Protein AF-A0A0C3DA18-F1 (afdb_monomer)

Sequence (99 aa):
EYWDYLDVFSKSKSEHMPLRKPWDHGIDLKEDFPPKKGRLIPLSQTSPVFFVPKKDGKKRMVQDYRYLNEWTVKNNYPLPLISQLVDKLKGCKLFTKMD

Nearest PDB structures (foldseek):
  5qu6-assembly13_Y  TM=4.507E-01  e=2.065E+00  Homo sapiens
  1tn9-assembly1_A  TM=3.904E-01  e=7.916E+00  Enterococcus faecalis
  8e8l-assembly1_4  TM=3.307E-01  e=9.591E+00  Human poliovirus 1 Mahoney
  8yt8-assembly1_B  TM=2.519E-01  e=7.426E+00  Mus musculus

Solvent-accessible surface area (backbone atoms only — not comparable to full-atom values): 6976 Å² total; per-residue (Å²): 113,77,78,80,49,52,68,81,73,30,66,78,62,68,76,49,84,76,81,90,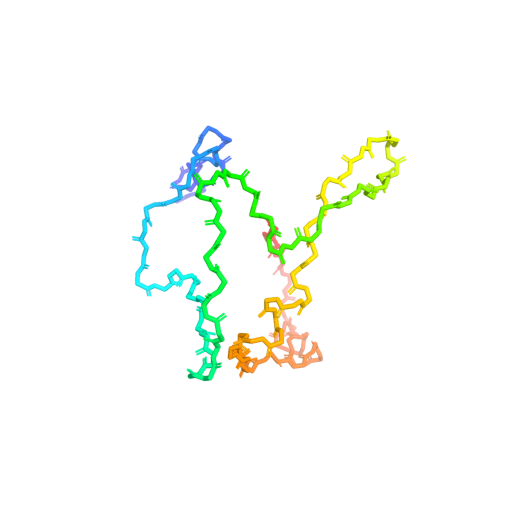55,99,82,53,89,77,85,52,62,44,91,85,58,77,85,77,87,58,73,96,54,94,79,49,86,87,42,60,73,50,74,46,78,43,96,87,73,48,74,41,84,44,71,47,53,65,70,58,58,73,38,37,59,82,82,82,71,88,75,78,56,69,64,63,57,52,59,73,50,64,90,63,90,79,86,86,86,87,133

Foldseek 3Di:
DVVVCVVVVDPVNVVDDDDDDPPPDDQAFDPPDDDDDFPPDPPTPPWDWDWDADPVRDTDIDTHCVVVVVGTDDPPDDDDDPVVVVVVCPPPDDDDDDD

Structure (mmCIF, N/CA/C/O backbone):
data_AF-A0A0C3DA18-F1
#
_entry.id   AF-A0A0C3DA18-F1
#
loop_
_atom_site.group_PDB
_atom_site.id
_atom_site.type_symbol
_atom_site.label_atom_id
_atom_site.label_alt_id
_atom_site.label_comp_id
_atom_site.label_asym_id
_atom_site.label_entity_id
_atom_site.label_seq_id
_atom_site.pdbx_PDB_ins_code
_atom_site.Cartn_x
_atom_site.Cartn_y
_atom_site.Cartn_z
_atom_site.occupancy
_atom_site.B_iso_or_equiv
_atom_site.auth_seq_id
_atom_site.auth_comp_id
_atom_site.auth_asym_id
_atom_site.auth_atom_id
_atom_site.pdbx_PDB_model_num
ATOM 1 N N . GLU A 1 1 ? 1.759 -8.427 28.829 1.00 67.81 1 GLU A N 1
ATOM 2 C CA . GLU A 1 1 ? 1.580 -6.995 29.172 1.00 67.81 1 GLU A CA 1
ATOM 3 C C . GLU A 1 1 ? 2.227 -6.118 28.096 1.00 67.81 1 GLU A C 1
ATOM 5 O O . GLU A 1 1 ? 2.967 -6.643 27.280 1.00 67.81 1 GLU A O 1
ATOM 10 N N . TYR A 1 2 ? 1.955 -4.806 28.037 1.00 74.56 2 TYR A N 1
ATOM 11 C CA . TYR A 1 2 ? 2.540 -3.895 27.022 1.00 74.56 2 TYR A CA 1
ATOM 12 C C . TYR A 1 2 ? 4.073 -4.015 26.905 1.00 74.56 2 TYR A C 1
ATOM 14 O O . TYR A 1 2 ? 4.628 -3.926 25.811 1.00 74.56 2 TYR A O 1
ATOM 22 N N . TRP A 1 3 ? 4.733 -4.280 28.033 1.00 84.75 3 TRP A N 1
ATOM 23 C CA . TRP A 1 3 ? 6.177 -4.463 28.151 1.00 84.75 3 TRP A CA 1
ATOM 24 C C . TRP A 1 3 ? 6.745 -5.563 27.241 1.00 84.75 3 TRP A C 1
ATOM 26 O O . TRP A 1 3 ? 7.882 -5.435 26.792 1.00 84.75 3 TRP A O 1
ATOM 36 N N . ASP A 1 4 ? 5.939 -6.569 26.884 1.00 90.38 4 ASP A N 1
ATOM 37 C CA . ASP A 1 4 ? 6.344 -7.681 26.012 1.00 90.38 4 ASP A CA 1
ATOM 38 C C . ASP A 1 4 ? 6.549 -7.255 24.547 1.00 90.38 4 ASP A C 1
ATOM 40 O O . ASP A 1 4 ? 7.177 -7.980 23.782 1.00 90.38 4 ASP A O 1
ATOM 44 N N . TYR A 1 5 ? 6.030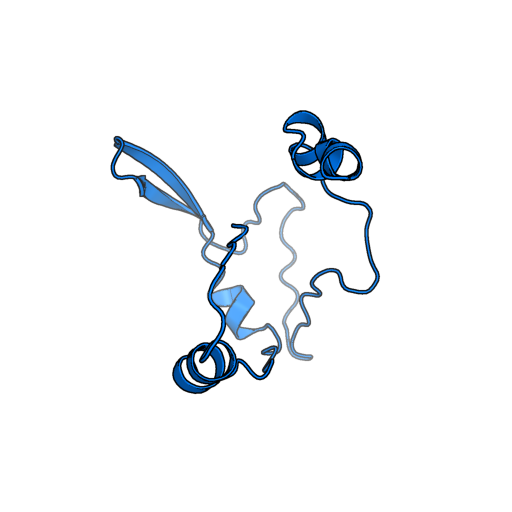 -6.085 24.150 1.00 87.62 5 TYR A N 1
ATOM 45 C CA . TYR A 1 5 ? 6.066 -5.585 22.770 1.00 87.62 5 TYR A CA 1
ATOM 46 C C . TYR A 1 5 ? 6.954 -4.351 22.591 1.00 87.62 5 TYR A C 1
ATOM 48 O O . TYR A 1 5 ? 6.989 -3.774 21.504 1.00 87.62 5 TYR A O 1
ATOM 56 N N . LEU A 1 6 ? 7.669 -3.913 23.635 1.00 87.69 6 LEU A N 1
ATOM 57 C CA . LEU A 1 6 ? 8.526 -2.722 23.564 1.00 87.69 6 LEU A CA 1
ATOM 58 C C . LEU A 1 6 ? 9.543 -2.791 22.425 1.00 87.69 6 LEU A C 1
ATOM 60 O O . LEU A 1 6 ? 9.932 -1.770 21.858 1.00 87.69 6 LEU A O 1
ATOM 64 N N . ASP A 1 7 ? 9.990 -3.995 22.101 1.00 87.31 7 ASP A N 1
ATOM 65 C CA . ASP A 1 7 ? 11.011 -4.206 21.101 1.00 87.31 7 ASP A CA 1
ATOM 66 C C . ASP A 1 7 ? 10.501 -4.007 19.665 1.00 87.31 7 ASP A C 1
ATOM 68 O O . ASP A 1 7 ? 11.275 -3.555 18.820 1.00 87.31 7 ASP A O 1
ATOM 72 N N . VAL A 1 8 ? 9.207 -4.237 19.413 1.00 86.00 8 VAL A N 1
ATOM 73 C CA . VAL A 1 8 ? 8.520 -3.911 18.151 1.00 86.00 8 VAL A CA 1
ATOM 74 C C . VAL A 1 8 ? 8.602 -2.410 17.859 1.00 86.00 8 VAL A C 1
ATOM 76 O O . VAL A 1 8 ? 8.742 -2.007 16.708 1.00 86.00 8 VAL A O 1
ATOM 79 N N . PHE A 1 9 ? 8.589 -1.578 18.903 1.00 87.75 9 PHE A N 1
ATOM 80 C CA . PHE A 1 9 ? 8.653 -0.117 18.800 1.00 87.75 9 PHE A CA 1
ATOM 81 C C . PHE A 1 9 ? 10.080 0.445 18.947 1.00 87.75 9 PHE A C 1
ATOM 83 O O . PHE A 1 9 ? 10.271 1.660 19.040 1.00 87.75 9 PHE A O 1
ATOM 90 N N . SER A 1 10 ? 11.107 -0.412 18.964 1.00 88.75 10 SER A N 1
ATOM 91 C CA . SER A 1 10 ? 12.498 0.026 19.092 1.00 88.75 10 SER A CA 1
ATOM 92 C C . SER A 1 10 ? 13.022 0.648 17.796 1.00 88.75 10 SER A C 1
ATOM 94 O O . SER A 1 10 ? 13.125 -0.010 16.759 1.00 88.75 10 SER A O 1
ATOM 96 N N . LYS A 1 11 ? 13.472 1.907 17.882 1.00 87.94 11 LYS A N 1
ATOM 97 C CA . LYS A 1 11 ? 14.091 2.621 16.754 1.00 87.94 11 LYS A CA 1
ATOM 98 C C . LYS A 1 11 ? 15.303 1.875 16.189 1.00 87.94 11 LYS A C 1
ATOM 100 O O . LYS A 1 11 ? 15.400 1.712 14.979 1.00 87.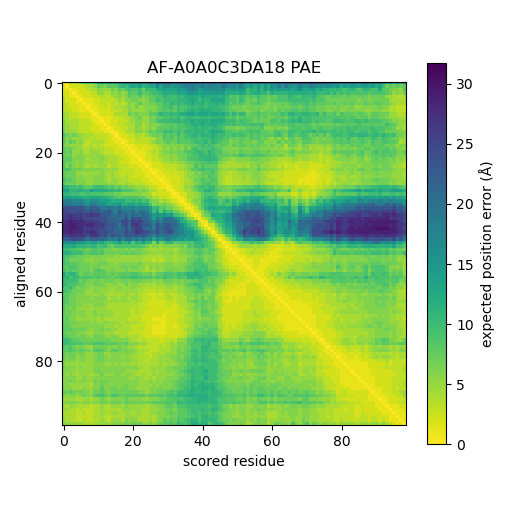94 11 LYS A O 1
ATOM 105 N N . SER A 1 12 ? 16.187 1.370 17.048 1.00 88.88 12 SER A N 1
ATOM 106 C CA . SER A 1 12 ? 17.388 0.647 16.603 1.00 88.88 12 SER A CA 1
ATOM 107 C C . SER A 1 12 ? 17.042 -0.640 15.841 1.00 88.88 12 SER A C 1
ATOM 109 O O . SER A 1 12 ? 17.673 -0.951 14.830 1.00 88.88 12 SER A O 1
ATOM 111 N N . LYS A 1 13 ? 15.990 -1.358 16.267 1.00 84.50 13 LYS A N 1
ATOM 112 C CA . LYS A 1 13 ?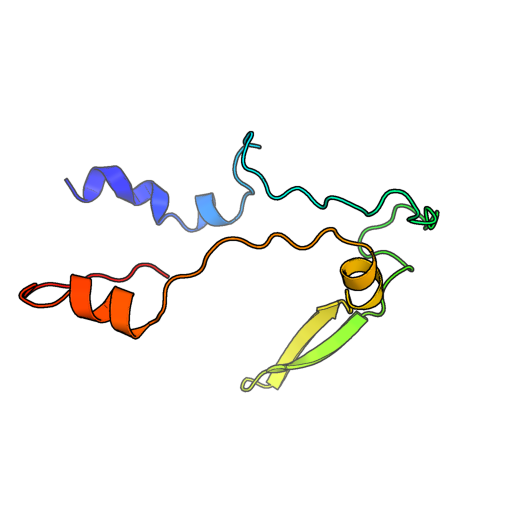 15.502 -2.541 15.544 1.00 84.50 13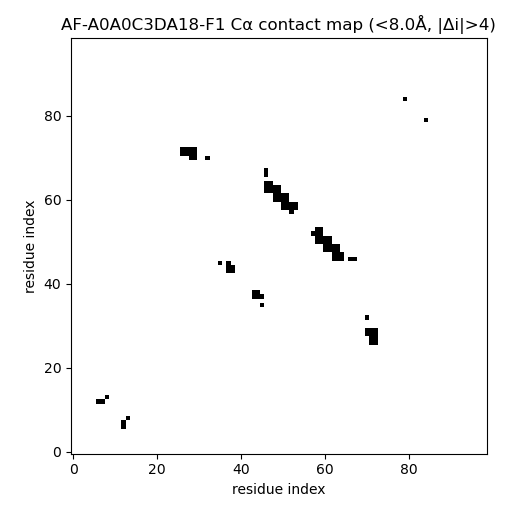 LYS A CA 1
ATOM 113 C C . LYS A 1 13 ? 14.874 -2.175 14.194 1.00 84.50 13 LYS A C 1
ATOM 115 O O . LYS A 1 13 ? 15.020 -2.945 13.254 1.00 84.50 13 LYS A O 1
ATOM 120 N N . SER A 1 14 ? 14.253 -0.998 14.071 1.00 86.06 14 SER A N 1
ATOM 121 C CA . SER A 1 14 ? 13.646 -0.523 12.814 1.00 86.06 14 SER A CA 1
ATOM 122 C C . SER A 1 14 ? 14.649 -0.116 11.723 1.00 86.06 14 SER A C 1
ATOM 124 O O . SER A 1 14 ? 14.278 -0.013 10.557 1.00 86.06 14 SER A O 1
ATOM 126 N N . GLU A 1 15 ? 15.916 0.114 12.079 1.00 90.75 15 GLU A N 1
ATOM 127 C CA . GLU A 1 15 ? 16.960 0.537 11.131 1.00 90.75 15 GLU A CA 1
ATOM 128 C C . GLU A 1 15 ? 17.484 -0.611 10.255 1.00 90.75 15 GLU A C 1
ATOM 130 O O . GLU A 1 15 ? 18.136 -0.369 9.239 1.00 90.75 15 GLU A O 1
ATOM 135 N N . HIS A 1 16 ? 17.181 -1.858 10.619 1.00 87.44 16 HIS A N 1
ATOM 136 C CA . HIS A 1 16 ? 17.639 -3.046 9.910 1.00 87.44 16 HIS A CA 1
ATOM 137 C C . HIS A 1 16 ? 16.468 -3.749 9.229 1.00 87.44 16 HIS A C 1
ATOM 139 O O . HIS A 1 16 ? 15.358 -3.805 9.758 1.00 87.44 16 HIS A O 1
ATOM 145 N N . MET A 1 17 ? 16.723 -4.318 8.050 1.00 87.38 17 MET A N 1
ATOM 146 C CA . MET A 1 17 ? 15.710 -5.110 7.360 1.00 87.38 17 MET A CA 1
ATOM 147 C C . MET A 1 17 ? 15.388 -6.373 8.166 1.00 87.38 17 MET A C 1
ATOM 149 O O . MET A 1 17 ? 16.301 -7.002 8.713 1.00 87.38 17 MET A O 1
ATOM 153 N N . PRO A 1 18 ? 14.107 -6.771 8.232 1.00 87.31 18 PRO A N 1
ATOM 154 C CA . PRO A 1 18 ? 13.734 -8.016 8.877 1.00 87.31 18 PRO A CA 1
ATOM 155 C C . PRO A 1 18 ? 14.358 -9.210 8.144 1.00 87.31 18 PRO A C 1
ATOM 157 O O . PRO A 1 18 ? 14.727 -9.137 6.971 1.00 87.31 18 PRO A O 1
ATOM 160 N N . LEU A 1 19 ? 14.451 -10.343 8.842 1.00 90.50 19 LEU A N 1
ATOM 161 C CA . LEU A 1 19 ? 14.860 -11.602 8.223 1.00 90.50 19 LEU A CA 1
ATOM 162 C C . LEU A 1 19 ? 13.906 -11.964 7.083 1.00 90.50 19 LEU A C 1
ATOM 164 O O . LEU A 1 19 ? 12.691 -11.900 7.274 1.00 90.50 19 LEU A O 1
ATOM 168 N N . ARG A 1 20 ? 14.470 -12.414 5.957 1.00 92.31 20 ARG A N 1
ATOM 169 C CA . ARG A 1 20 ? 13.730 -12.845 4.764 1.00 92.31 20 ARG A CA 1
ATOM 170 C C . ARG A 1 20 ? 12.631 -13.851 5.123 1.00 92.31 20 ARG A C 1
ATOM 172 O O . ARG A 1 20 ? 12.887 -14.802 5.870 1.00 92.31 20 ARG A O 1
ATOM 179 N N . LYS A 1 21 ? 11.428 -13.672 4.580 1.00 93.12 21 LYS A N 1
ATOM 180 C CA . LYS A 1 21 ? 10.269 -14.545 4.806 1.00 93.12 21 LYS A CA 1
ATOM 181 C C . LYS A 1 21 ? 9.725 -15.127 3.495 1.00 93.12 21 LYS A C 1
ATOM 183 O O . LYS A 1 21 ? 9.914 -14.543 2.432 1.00 93.12 21 LYS A O 1
ATOM 188 N N . PRO A 1 22 ? 8.998 -16.261 3.550 1.00 93.44 22 PRO A N 1
ATOM 189 C CA . PRO A 1 22 ? 8.315 -16.816 2.377 1.00 93.44 22 PRO A CA 1
ATOM 190 C C . PRO A 1 22 ? 7.280 -15.872 1.747 1.00 93.44 22 PRO A C 1
ATOM 192 O O . PRO A 1 22 ? 6.969 -16.012 0.573 1.00 93.44 22 PRO A O 1
ATOM 195 N N . TRP A 1 23 ? 6.750 -14.928 2.528 1.00 89.12 23 TRP A N 1
ATOM 196 C CA . TRP A 1 23 ? 5.771 -13.924 2.100 1.00 89.12 23 TRP A CA 1
ATOM 197 C C . TRP A 1 23 ? 6.398 -12.559 1.781 1.00 89.12 23 TRP A C 1
ATOM 199 O O . TRP A 1 23 ? 5.685 -11.556 1.716 1.00 89.12 23 TRP A O 1
ATOM 209 N N . ASP A 1 24 ? 7.721 -12.493 1.610 1.00 91.31 24 ASP A N 1
ATOM 210 C CA . ASP A 1 24 ? 8.356 -11.286 1.085 1.00 91.31 24 ASP A CA 1
ATOM 211 C C . ASP A 1 24 ? 7.801 -10.961 -0.306 1.00 91.31 24 ASP A C 1
ATOM 213 O O . ASP A 1 24 ? 7.436 -11.850 -1.077 1.00 91.31 24 ASP A O 1
ATOM 217 N N . HIS A 1 25 ? 7.736 -9.672 -0.636 1.00 86.94 25 HIS A N 1
ATOM 218 C CA . HIS A 1 25 ? 7.147 -9.231 -1.893 1.00 86.94 25 HIS A CA 1
ATOM 219 C C . HIS A 1 25 ? 7.975 -9.708 -3.096 1.00 86.94 25 HIS A C 1
ATOM 221 O O . HIS A 1 25 ? 9.077 -9.212 -3.345 1.00 86.94 25 HIS A O 1
ATOM 227 N N . GLY A 1 26 ? 7.428 -10.666 -3.845 1.00 91.12 26 GLY A N 1
ATOM 228 C CA . GLY A 1 26 ? 7.940 -11.072 -5.149 1.00 91.12 26 GLY A CA 1
ATOM 229 C C . GLY A 1 26 ? 7.586 -10.046 -6.224 1.00 91.12 26 GLY A C 1
ATOM 230 O O . GLY A 1 26 ? 6.485 -9.497 -6.229 1.00 91.12 26 GLY A O 1
ATOM 231 N N . ILE A 1 27 ? 8.523 -9.790 -7.139 1.00 90.50 27 ILE A N 1
ATOM 232 C CA . ILE A 1 27 ? 8.264 -9.017 -8.358 1.00 90.50 27 ILE A CA 1
ATOM 233 C C . ILE A 1 27 ? 8.145 -10.020 -9.500 1.00 90.50 27 ILE A C 1
ATOM 235 O O . ILE A 1 27 ? 9.127 -10.329 -10.177 1.00 90.50 27 ILE A O 1
ATOM 239 N N . ASP A 1 28 ? 6.940 -10.550 -9.676 1.00 92.94 28 ASP A N 1
ATOM 240 C CA . ASP A 1 28 ? 6.644 -11.493 -10.748 1.00 92.94 28 ASP A CA 1
ATOM 241 C C . ASP A 1 28 ? 6.579 -10.739 -12.079 1.00 92.94 28 ASP A C 1
ATOM 243 O O . ASP A 1 28 ? 5.842 -9.758 -12.226 1.00 92.94 28 ASP A O 1
ATOM 247 N N . LEU A 1 29 ? 7.380 -11.171 -13.050 1.00 92.81 29 LEU A N 1
ATOM 248 C CA . LEU A 1 29 ? 7.461 -10.566 -14.378 1.00 92.81 29 LEU A CA 1
ATOM 249 C C . LEU A 1 29 ? 6.639 -11.386 -15.373 1.00 92.81 29 LEU A C 1
ATOM 251 O O . LEU A 1 29 ? 6.550 -12.607 -15.261 1.00 92.81 29 LEU A O 1
ATOM 255 N N . LYS A 1 30 ? 6.051 -10.713 -16.363 1.00 93.94 30 LYS A N 1
ATOM 256 C CA . LYS A 1 30 ? 5.421 -11.374 -17.514 1.00 93.94 30 LYS A CA 1
ATOM 257 C C . LYS A 1 30 ? 6.464 -12.194 -18.281 1.00 93.94 30 LYS A C 1
ATOM 259 O O . LYS A 1 30 ? 7.613 -11.771 -18.387 1.00 93.94 30 LYS A O 1
ATOM 264 N N . GLU A 1 31 ? 6.048 -13.322 -18.852 1.00 91.88 31 GLU A N 1
ATOM 265 C CA . GLU A 1 31 ? 6.940 -14.268 -19.546 1.00 91.88 31 GLU A CA 1
ATOM 266 C C . GLU A 1 31 ? 7.715 -13.624 -20.709 1.00 91.88 31 GLU A C 1
ATOM 268 O O . GLU A 1 31 ? 8.895 -13.906 -20.898 1.00 91.88 31 GLU A O 1
ATOM 273 N N . ASP A 1 32 ? 7.091 -12.676 -21.415 1.00 92.25 32 ASP A N 1
ATOM 274 C CA . ASP A 1 32 ? 7.688 -11.957 -22.549 1.00 92.25 32 ASP A CA 1
ATOM 275 C C . ASP A 1 32 ? 8.647 -10.824 -22.145 1.00 92.25 32 ASP A C 1
ATOM 277 O O . ASP A 1 32 ? 9.092 -10.058 -23.004 1.00 92.25 32 ASP A O 1
ATOM 281 N N . PHE A 1 33 ? 8.933 -10.643 -20.850 1.00 86.69 33 PHE A N 1
ATOM 282 C CA . PHE A 1 33 ? 9.764 -9.536 -20.385 1.00 86.69 33 PHE A CA 1
ATOM 283 C C . PHE A 1 33 ? 11.165 -9.602 -21.008 1.00 86.69 33 PHE A C 1
ATOM 285 O O . PHE A 1 33 ? 11.930 -10.517 -20.692 1.00 86.69 33 PHE A O 1
ATOM 292 N N . PRO A 1 34 ? 11.569 -8.614 -21.831 1.00 83.00 34 PRO A N 1
ATOM 293 C CA . PRO A 1 34 ? 12.916 -8.589 -22.368 1.00 83.00 34 PRO A CA 1
ATOM 294 C C . PRO A 1 34 ? 13.881 -8.207 -21.235 1.00 83.00 34 PRO A C 1
ATOM 296 O O . PRO A 1 34 ? 13.824 -7.070 -20.744 1.00 83.00 34 PRO A O 1
ATOM 299 N N . PRO A 1 35 ? 14.791 -9.103 -20.802 1.00 75.69 35 PRO A N 1
ATOM 300 C CA . PRO A 1 35 ? 15.688 -8.803 -19.699 1.00 75.69 35 PRO A CA 1
ATOM 301 C C . PRO A 1 35 ? 16.634 -7.670 -20.100 1.00 75.69 35 PRO A C 1
ATOM 303 O O . PRO A 1 35 ? 17.565 -7.841 -20.889 1.00 75.69 35 PRO A O 1
ATOM 306 N N . LYS A 1 36 ? 16.419 -6.484 -19.527 1.00 68.81 36 LYS A N 1
ATOM 307 C CA . LYS A 1 36 ? 17.348 -5.363 -19.674 1.00 68.81 36 LYS A CA 1
ATOM 308 C C . LYS A 1 36 ? 18.567 -5.611 -18.789 1.00 68.81 36 LYS A C 1
ATOM 310 O O . LYS A 1 36 ? 18.522 -5.391 -17.581 1.00 68.81 36 LYS A O 1
ATOM 315 N N . LYS A 1 37 ? 19.680 -6.044 -19.388 1.00 59.66 37 LYS A N 1
ATOM 316 C CA . LYS A 1 37 ? 20.983 -6.105 -18.708 1.00 59.66 37 LYS A CA 1
ATOM 317 C C . LYS A 1 37 ? 21.495 -4.683 -18.454 1.00 59.66 37 LYS A C 1
ATOM 319 O O . LYS A 1 37 ? 22.100 -4.068 -19.325 1.00 59.66 37 LYS A O 1
ATOM 324 N N . GLY A 1 38 ? 21.224 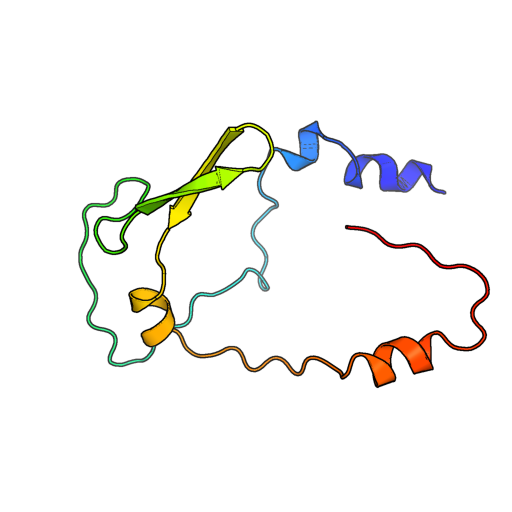-4.150 -17.266 1.00 59.47 38 GLY A N 1
ATOM 325 C CA . GLY A 1 38 ? 21.873 -2.945 -16.742 1.00 59.47 38 GLY A CA 1
ATOM 326 C C . GLY A 1 38 ? 23.127 -3.295 -15.937 1.00 59.47 38 GLY A C 1
ATOM 327 O O . GLY A 1 38 ? 23.258 -4.418 -15.449 1.00 59.47 38 GLY A O 1
ATOM 328 N N . ARG A 1 39 ? 24.055 -2.342 -15.764 1.00 54.06 39 ARG A N 1
ATOM 329 C CA . ARG A 1 39 ? 25.157 -2.513 -14.801 1.00 54.06 39 ARG A CA 1
ATOM 330 C C . ARG A 1 39 ? 24.584 -2.682 -13.393 1.00 54.06 39 ARG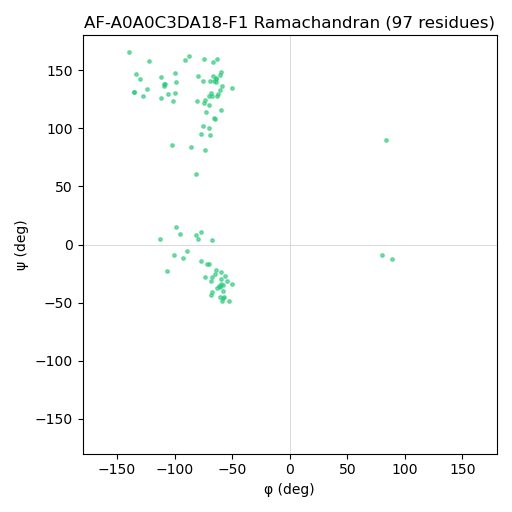 A C 1
ATOM 332 O O . ARG A 1 39 ? 23.722 -1.909 -12.980 1.00 54.06 39 ARG A O 1
ATOM 339 N N . LEU A 1 40 ? 25.088 -3.682 -12.673 1.00 48.81 40 LEU A N 1
ATOM 340 C CA . LEU A 1 40 ? 24.757 -3.959 -11.279 1.00 48.81 40 LEU A CA 1
ATOM 341 C C . LEU A 1 40 ? 25.444 -2.908 -10.383 1.00 48.81 40 LEU A C 1
ATOM 343 O O . LEU A 1 40 ? 26.538 -3.127 -9.874 1.00 48.81 40 LEU A O 1
ATOM 347 N N . ILE A 1 41 ? 24.841 -1.726 -10.260 1.00 49.22 41 ILE A N 1
ATOM 348 C CA . ILE A 1 41 ? 25.205 -0.679 -9.287 1.00 49.22 41 ILE A CA 1
ATOM 349 C C . ILE A 1 41 ? 23.883 -0.189 -8.658 1.00 49.22 41 ILE A C 1
ATOM 351 O O . ILE A 1 41 ? 22.852 -0.242 -9.340 1.00 49.22 41 ILE A O 1
ATOM 355 N N . PRO A 1 42 ? 23.853 0.212 -7.368 1.00 51.97 42 PRO A N 1
ATOM 356 C CA . PRO A 1 42 ? 22.609 0.522 -6.680 1.00 51.97 42 PRO A CA 1
ATOM 357 C C . PRO A 1 42 ? 21.955 1.718 -7.371 1.00 51.97 42 PRO A C 1
ATOM 359 O O . PRO A 1 42 ? 22.595 2.751 -7.531 1.00 51.97 42 PRO A O 1
ATOM 362 N N . LEU A 1 43 ? 20.680 1.560 -7.745 1.00 50.91 43 LEU A N 1
ATOM 363 C CA . LEU A 1 43 ? 19.861 2.475 -8.559 1.00 50.91 43 LEU A CA 1
ATOM 364 C C . LEU A 1 43 ? 20.083 2.283 -10.076 1.00 50.91 43 LEU A C 1
ATOM 366 O O . LEU A 1 43 ? 20.958 2.871 -10.706 1.00 50.91 43 LEU A O 1
ATOM 370 N N . SER A 1 44 ? 19.281 1.387 -10.662 1.00 52.38 44 SER A N 1
ATOM 371 C CA . SER A 1 44 ? 19.443 0.895 -12.034 1.00 52.38 44 SER A CA 1
ATOM 372 C C . SER A 1 44 ? 19.272 1.986 -13.104 1.00 52.38 44 SER A C 1
ATOM 374 O O . SER A 1 44 ? 18.345 2.790 -13.045 1.00 52.38 44 SER A O 1
ATOM 376 N N . GLN A 1 45 ? 20.068 1.905 -14.174 1.00 53.22 45 GLN A N 1
ATOM 377 C CA . GLN A 1 45 ? 19.921 2.714 -15.397 1.00 53.22 45 GLN A CA 1
ATOM 378 C C . GLN A 1 45 ? 18.644 2.400 -16.213 1.00 53.22 45 GLN A C 1
ATOM 380 O O . GLN A 1 45 ? 18.475 2.929 -17.308 1.00 53.22 45 GLN A O 1
ATOM 385 N N . THR A 1 46 ? 17.757 1.517 -15.735 1.00 61.41 46 THR A N 1
ATOM 386 C CA . THR A 1 46 ? 16.543 1.112 -16.473 1.00 61.41 46 THR A CA 1
ATOM 387 C C . THR A 1 46 ? 15.312 1.947 -16.131 1.00 61.41 46 THR A C 1
ATOM 389 O O . THR A 1 46 ? 14.314 1.881 -16.846 1.00 61.41 46 THR A O 1
ATOM 392 N N . SER A 1 47 ? 15.392 2.755 -15.072 1.00 71.19 47 SER A N 1
ATOM 393 C CA . SER A 1 47 ? 14.304 3.596 -14.591 1.00 71.19 47 SER A CA 1
ATOM 394 C C . SER A 1 47 ? 14.846 5.003 -14.273 1.00 71.19 47 SER A C 1
ATOM 396 O O . SER A 1 47 ? 15.886 5.121 -13.620 1.00 71.19 47 SER A O 1
ATOM 398 N N . PRO A 1 48 ? 14.198 6.082 -14.743 1.00 83.81 48 PRO A N 1
ATOM 399 C CA . PRO A 1 48 ? 14.570 7.454 -14.391 1.00 83.81 48 PRO A CA 1
ATOM 400 C C . PRO A 1 48 ? 14.402 7.769 -12.898 1.00 83.81 48 PRO A C 1
ATOM 402 O O . PRO A 1 48 ? 13.419 7.361 -12.284 1.00 83.81 48 PRO A O 1
ATOM 405 N N . VAL A 1 49 ? 15.315 8.559 -12.329 1.00 86.81 49 VAL A N 1
ATOM 406 C CA . VAL A 1 49 ? 15.185 9.137 -10.979 1.00 86.81 49 VAL A CA 1
ATOM 407 C C . VAL A 1 49 ? 14.918 10.632 -11.093 1.00 86.81 49 VAL A C 1
ATOM 409 O O . VAL A 1 49 ? 15.570 11.323 -11.873 1.00 86.81 49 VAL A O 1
ATOM 412 N N . PHE A 1 50 ? 14.008 11.154 -10.277 1.00 90.44 50 PHE A N 1
ATOM 413 C CA . PHE A 1 50 ? 13.766 12.589 -10.145 1.00 90.44 50 PHE A CA 1
ATOM 414 C C . PHE A 1 50 ? 13.520 12.989 -8.688 1.00 90.44 50 PHE A C 1
ATOM 416 O O . PHE A 1 50 ? 13.304 12.148 -7.819 1.00 90.44 50 PHE A O 1
ATOM 423 N N . PHE A 1 51 ? 13.578 14.290 -8.399 1.00 93.88 51 PHE A N 1
ATOM 424 C CA . PHE A 1 51 ? 13.390 14.818 -7.049 1.00 93.88 51 PHE A CA 1
ATOM 425 C C . PHE A 1 51 ? 12.093 15.616 -6.935 1.00 93.88 51 PHE A C 1
ATOM 427 O O . PHE A 1 51 ? 11.888 16.577 -7.671 1.00 93.88 51 PHE A O 1
ATOM 434 N N . VAL A 1 52 ? 11.249 15.259 -5.966 1.00 95.44 52 VAL A N 1
ATOM 435 C CA . VAL A 1 52 ? 9.993 15.960 -5.660 1.00 95.44 52 VAL A CA 1
ATOM 436 C C . VAL A 1 52 ? 10.159 16.767 -4.368 1.00 95.44 52 VAL A C 1
ATOM 438 O O . VAL A 1 52 ? 10.605 16.202 -3.361 1.00 95.44 52 VAL A O 1
ATOM 441 N N . PRO A 1 53 ? 9.807 18.066 -4.342 1.00 96.56 53 PRO A N 1
ATOM 442 C CA . PRO A 1 53 ? 9.894 18.865 -3.126 1.00 96.56 53 PRO A CA 1
ATOM 443 C C . PRO A 1 53 ? 8.936 18.344 -2.043 1.00 96.56 53 PRO A C 1
ATOM 445 O O . PRO A 1 53 ? 7.803 17.925 -2.303 1.00 96.56 53 PRO A O 1
ATOM 448 N N . LYS A 1 54 ? 9.405 18.340 -0.798 1.00 97.06 54 LYS A N 1
ATOM 449 C CA . LYS A 1 54 ? 8.578 18.217 0.403 1.00 97.06 54 LYS A CA 1
ATOM 450 C C . LYS A 1 54 ? 8.114 19.607 0.844 1.00 97.06 54 LYS A C 1
ATOM 452 O O . LYS A 1 54 ? 8.720 20.617 0.495 1.00 97.06 54 LYS A O 1
ATOM 457 N N . LYS A 1 55 ? 7.070 19.642 1.679 1.00 96.44 55 LYS A N 1
ATOM 458 C CA . LYS A 1 55 ? 6.569 20.877 2.309 1.00 96.44 55 LYS A CA 1
ATOM 459 C C . LYS A 1 55 ? 7.624 21.579 3.177 1.00 96.44 55 LYS A C 1
ATOM 461 O O . LYS A 1 55 ? 7.591 22.793 3.287 1.00 96.44 55 LYS A O 1
ATOM 466 N N . ASP A 1 56 ? 8.556 20.823 3.758 1.00 95.75 56 ASP A N 1
ATOM 467 C CA . ASP A 1 56 ? 9.658 21.330 4.590 1.00 95.75 56 ASP A CA 1
ATOM 468 C C . ASP A 1 56 ? 10.857 21.859 3.771 1.00 95.75 56 ASP A C 1
ATOM 470 O O . ASP A 1 56 ? 11.917 22.126 4.330 1.00 95.75 56 ASP A O 1
ATOM 474 N N . GLY A 1 57 ? 10.728 21.961 2.442 1.00 93.62 57 GLY A N 1
ATOM 475 C CA . GLY A 1 57 ? 11.790 22.412 1.539 1.00 93.62 57 GLY A CA 1
ATOM 476 C C . GLY A 1 57 ? 12.834 21.344 1.189 1.00 93.62 57 GLY A C 1
ATOM 477 O O . GLY A 1 57 ? 13.630 21.549 0.269 1.00 93.62 57 GLY A O 1
ATOM 478 N N . LYS A 1 58 ? 12.831 20.175 1.847 1.00 96.00 58 LYS A N 1
ATOM 479 C CA . LYS A 1 58 ? 13.730 19.063 1.494 1.00 96.00 58 LYS A CA 1
ATOM 480 C C . LYS A 1 58 ? 13.269 18.380 0.203 1.00 96.00 58 LYS A C 1
ATOM 482 O O . LYS A 1 58 ? 12.106 18.452 -0.188 1.00 96.00 58 LYS A O 1
ATOM 487 N N . LYS A 1 59 ? 14.169 17.657 -0.467 1.00 95.56 59 LYS A N 1
ATOM 488 C CA . LYS A 1 59 ? 13.853 16.888 -1.685 1.00 95.56 59 LYS A CA 1
ATOM 489 C C . LYS A 1 59 ? 13.623 15.406 -1.358 1.00 95.56 59 LYS A C 1
ATOM 491 O O . LYS A 1 59 ? 14.339 14.835 -0.540 1.00 95.56 59 LYS A O 1
ATOM 496 N N . ARG A 1 60 ? 12.634 14.774 -1.999 1.00 94.75 60 ARG A N 1
ATOM 497 C CA . ARG A 1 60 ? 12.442 13.310 -2.029 1.00 94.75 60 ARG A CA 1
ATOM 498 C C . ARG A 1 60 ? 12.936 12.767 -3.353 1.00 94.75 60 ARG A C 1
ATOM 500 O O . ARG A 1 60 ? 12.436 13.199 -4.385 1.00 94.75 60 ARG A O 1
ATOM 507 N N . MET A 1 61 ? 13.867 11.823 -3.313 1.00 93.38 61 MET A N 1
ATOM 508 C CA . MET A 1 61 ? 14.213 11.026 -4.485 1.00 93.38 61 MET A CA 1
ATOM 509 C C . MET A 1 61 ? 13.033 10.107 -4.831 1.00 93.38 61 MET A C 1
ATOM 511 O O . MET A 1 61 ? 12.503 9.433 -3.950 1.00 93.38 61 MET A O 1
ATOM 515 N N . VAL A 1 62 ? 12.615 10.101 -6.093 1.00 92.00 62 VAL A N 1
ATOM 516 C CA . VAL A 1 62 ? 11.536 9.270 -6.635 1.00 92.00 62 VAL A CA 1
ATOM 517 C C . VAL A 1 62 ? 12.072 8.535 -7.855 1.00 92.00 62 VAL A C 1
ATOM 519 O O . VAL A 1 62 ? 12.644 9.146 -8.754 1.00 92.00 62 VAL A O 1
ATOM 522 N N . GLN A 1 63 ? 11.898 7.218 -7.864 1.00 89.31 63 GLN A N 1
ATOM 523 C CA . GLN A 1 63 ? 12.291 6.330 -8.953 1.00 89.31 63 GLN A CA 1
ATOM 524 C C . GLN A 1 63 ? 11.056 6.009 -9.807 1.00 89.31 63 GLN A C 1
ATOM 526 O O . GLN A 1 63 ? 10.007 5.637 -9.279 1.00 89.31 63 GLN A O 1
ATOM 531 N N . ASP A 1 64 ? 11.169 6.164 -11.122 1.00 88.38 64 ASP A N 1
ATOM 532 C CA . ASP A 1 64 ? 10.078 5.991 -12.078 1.00 88.38 64 ASP A CA 1
ATOM 533 C C . ASP A 1 64 ? 9.895 4.535 -12.527 1.00 88.38 64 ASP A C 1
ATOM 535 O O . ASP A 1 64 ? 10.382 4.105 -13.579 1.00 88.38 64 ASP A O 1
ATOM 539 N N . TYR A 1 65 ? 9.169 3.751 -11.740 1.00 89.94 65 TYR A N 1
ATOM 540 C CA . TYR A 1 65 ? 8.917 2.346 -12.056 1.00 89.94 65 TYR A CA 1
ATOM 541 C C . TYR A 1 65 ? 7.853 2.111 -13.138 1.00 89.94 65 TYR A C 1
ATOM 543 O O . TYR A 1 65 ? 7.470 0.964 -13.322 1.00 89.94 65 TYR A O 1
ATOM 551 N N . ARG A 1 66 ? 7.369 3.122 -13.880 1.00 91.06 66 ARG A N 1
ATOM 552 C CA . ARG A 1 66 ? 6.305 2.924 -14.891 1.00 91.06 66 ARG A CA 1
ATOM 553 C C . ARG A 1 66 ? 6.635 1.819 -15.893 1.00 91.06 66 ARG A C 1
ATOM 555 O O . ARG A 1 66 ? 5.835 0.906 -16.052 1.00 91.06 66 ARG A O 1
ATOM 562 N N . TYR A 1 67 ? 7.843 1.845 -16.460 1.00 88.12 67 TYR A N 1
ATOM 563 C CA . TYR A 1 67 ? 8.305 0.789 -17.364 1.00 88.12 67 TYR A CA 1
ATOM 564 C C . TYR A 1 67 ? 8.305 -0.581 -16.676 1.00 88.12 67 TYR A C 1
ATOM 566 O O . TYR A 1 67 ? 7.775 -1.536 -17.219 1.00 88.12 67 TYR A O 1
ATOM 574 N N . LEU A 1 68 ? 8.863 -0.690 -15.465 1.00 87.19 68 LEU A N 1
ATOM 575 C CA . LEU A 1 68 ? 8.877 -1.958 -14.730 1.00 87.19 68 LEU A CA 1
ATOM 576 C C . LEU A 1 68 ? 7.448 -2.460 -14.462 1.00 87.19 68 LEU A C 1
ATOM 578 O O . LEU A 1 68 ? 7.154 -3.618 -14.727 1.00 87.19 68 LEU A O 1
ATOM 582 N N . ASN A 1 69 ? 6.556 -1.577 -14.015 1.00 90.94 69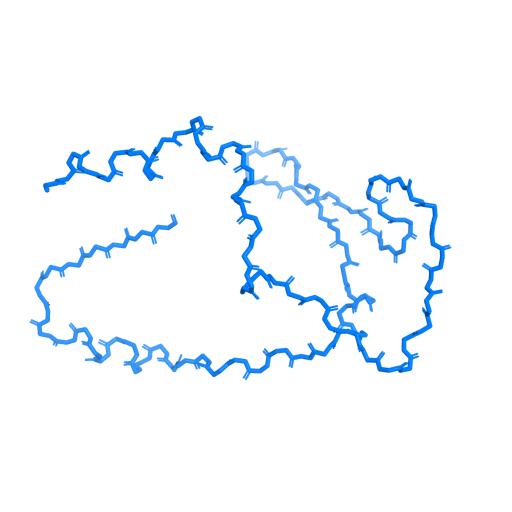 ASN A N 1
ATOM 583 C CA . ASN A 1 69 ? 5.169 -1.883 -13.667 1.00 90.94 69 ASN A CA 1
ATOM 584 C C . ASN A 1 69 ? 4.318 -2.339 -14.865 1.00 90.94 69 ASN A C 1
ATOM 586 O O . ASN A 1 69 ? 3.329 -3.042 -14.682 1.00 90.94 69 ASN A O 1
ATOM 590 N N . GLU A 1 70 ? 4.671 -1.951 -16.093 1.00 91.62 70 GLU A N 1
ATOM 591 C CA . GLU A 1 70 ? 4.031 -2.478 -17.308 1.00 91.62 70 GLU A CA 1
ATOM 592 C C . GLU A 1 70 ? 4.348 -3.962 -17.527 1.00 91.62 70 GLU A C 1
ATOM 594 O O . GLU A 1 70 ? 3.539 -4.692 -18.109 1.00 91.62 70 GLU A O 1
ATOM 599 N N . TRP A 1 71 ? 5.501 -4.414 -17.035 1.00 91.44 71 TRP A N 1
ATOM 600 C CA . TRP A 1 71 ? 5.999 -5.778 -17.176 1.00 91.44 71 TRP A CA 1
ATOM 601 C C . TRP A 1 71 ? 5.782 -6.651 -15.942 1.00 91.44 71 TRP A C 1
ATOM 603 O O . TRP A 1 71 ? 5.983 -7.861 -16.032 1.00 91.44 71 TRP A O 1
ATOM 613 N N . THR A 1 72 ? 5.345 -6.086 -14.816 1.00 93.00 72 THR A N 1
ATOM 614 C CA . THR A 1 72 ? 4.985 -6.875 -13.637 1.00 93.00 72 THR A CA 1
ATOM 615 C C . THR A 1 72 ? 3.592 -7.484 -13.776 1.00 93.00 72 THR A C 1
ATOM 617 O O . THR A 1 72 ? 2.668 -6.908 -14.365 1.00 93.00 72 THR A O 1
ATOM 620 N N . VAL A 1 73 ? 3.430 -8.687 -13.232 1.00 95.06 73 VAL A N 1
ATOM 621 C CA . VAL A 1 73 ? 2.125 -9.322 -13.068 1.00 95.06 73 VAL A CA 1
ATOM 622 C C . VAL A 1 73 ? 1.367 -8.566 -11.979 1.00 95.06 73 VAL A C 1
ATOM 624 O O . VAL A 1 73 ? 1.876 -8.334 -10.882 1.00 95.06 73 VAL A O 1
ATOM 627 N N . LYS A 1 74 ? 0.135 -8.140 -12.279 1.00 93.25 74 LYS A N 1
ATOM 628 C CA . LYS A 1 74 ? -0.683 -7.411 -11.306 1.00 93.25 74 LYS A CA 1
ATOM 629 C C . LYS A 1 74 ? -1.129 -8.350 -10.192 1.00 93.25 74 LYS A C 1
ATOM 631 O O . LYS A 1 74 ? -1.879 -9.294 -10.435 1.00 93.25 74 LYS A O 1
ATOM 636 N N . ASN A 1 75 ? -0.736 -8.031 -8.964 1.00 91.12 75 ASN A N 1
ATOM 637 C CA . ASN A 1 75 ? -1.286 -8.668 -7.777 1.00 91.12 75 ASN A CA 1
ATOM 638 C C . ASN A 1 75 ? -2.683 -8.091 -7.486 1.00 91.12 75 ASN A C 1
ATOM 640 O O . ASN A 1 75 ? -2.818 -7.038 -6.860 1.00 91.12 75 ASN A O 1
ATOM 644 N N . ASN A 1 76 ? -3.722 -8.775 -7.966 1.00 89.81 76 ASN A N 1
ATOM 645 C CA . ASN A 1 76 ? -5.120 -8.408 -7.732 1.00 89.81 76 ASN A CA 1
ATOM 646 C C . ASN A 1 76 ? -5.595 -8.905 -6.358 1.00 89.81 76 ASN A C 1
ATOM 648 O O . ASN A 1 76 ? -6.520 -9.712 -6.260 1.00 89.81 76 ASN A O 1
ATOM 652 N N . TYR A 1 77 ? -4.954 -8.430 -5.292 1.00 90.44 77 TYR A N 1
ATOM 653 C CA . TYR A 1 77 ? -5.408 -8.718 -3.938 1.00 90.44 77 TYR A CA 1
ATOM 654 C C . TYR A 1 77 ? -6.758 -8.022 -3.687 1.00 90.44 77 TYR A C 1
ATOM 656 O O . TYR A 1 77 ? -6.866 -6.813 -3.922 1.00 90.44 77 TYR A O 1
ATOM 664 N N . PRO A 1 78 ? -7.797 -8.737 -3.220 1.00 94.12 78 PRO A N 1
ATOM 665 C CA . PRO A 1 78 ? -9.115 -8.153 -3.015 1.00 94.12 78 PRO A CA 1
ATOM 666 C C . PRO A 1 78 ? -9.081 -7.183 -1.832 1.00 94.12 78 PRO A C 1
ATOM 668 O O . PRO A 1 78 ? -9.138 -7.583 -0.668 1.00 94.12 78 PRO A O 1
ATOM 671 N N . LEU A 1 79 ? -8.991 -5.888 -2.127 1.00 93.94 79 LEU A N 1
ATOM 672 C CA . LEU A 1 79 ? -9.135 -4.850 -1.115 1.00 93.94 79 LEU A CA 1
ATOM 673 C C . LEU A 1 79 ? -10.631 -4.622 -0.840 1.00 93.94 79 LEU A C 1
ATOM 675 O O . LEU A 1 79 ? -11.382 -4.339 -1.777 1.00 93.94 79 LEU A O 1
ATOM 679 N N . PRO A 1 80 ? -11.087 -4.757 0.418 1.00 94.75 80 PRO A N 1
ATOM 680 C CA . PRO A 1 80 ? -12.486 -4.540 0.762 1.00 94.75 80 PRO A CA 1
ATOM 681 C C . PRO A 1 80 ? -12.874 -3.071 0.588 1.00 94.75 80 PRO A C 1
ATOM 683 O O . PRO A 1 80 ? -12.037 -2.167 0.662 1.00 94.75 80 PRO A O 1
ATOM 686 N N . LEU A 1 81 ? -14.171 -2.824 0.409 1.00 96.62 81 LEU A N 1
ATOM 687 C CA . LEU A 1 81 ? -14.688 -1.460 0.364 1.00 96.62 81 LEU A CA 1
ATOM 688 C C . LEU A 1 81 ? -14.540 -0.792 1.734 1.00 96.62 81 LEU A C 1
ATOM 690 O O . LEU A 1 81 ? -14.728 -1.421 2.776 1.00 96.62 81 LEU A O 1
ATOM 694 N N . ILE A 1 82 ? -14.267 0.514 1.732 1.00 96.44 82 ILE A N 1
ATOM 695 C CA . ILE A 1 82 ? -14.111 1.292 2.970 1.00 96.44 82 ILE A CA 1
ATOM 696 C C . ILE A 1 82 ? -15.376 1.198 3.833 1.00 96.44 82 ILE A C 1
ATOM 698 O O . ILE A 1 82 ? -15.271 1.016 5.041 1.00 96.44 82 ILE A O 1
ATOM 702 N N . SER A 1 83 ? -16.566 1.243 3.225 1.00 97.06 83 SER A N 1
ATOM 703 C CA . SER A 1 83 ? -17.837 1.067 3.940 1.00 97.06 83 SER A CA 1
ATOM 704 C C . SER A 1 83 ? -17.903 -0.273 4.673 1.00 97.06 83 SER A C 1
ATOM 706 O O . SER A 1 83 ? -18.188 -0.298 5.863 1.00 97.06 83 SER A O 1
ATOM 708 N N . GLN A 1 84 ? -17.521 -1.367 4.008 1.00 95.88 84 GLN A N 1
ATOM 709 C CA . GLN A 1 84 ? -17.481 -2.699 4.618 1.00 95.88 84 GLN A CA 1
ATOM 710 C C . GLN A 1 84 ? -16.500 -2.772 5.794 1.00 95.88 84 GLN A C 1
ATOM 712 O O . GLN A 1 84 ? -16.752 -3.488 6.762 1.00 95.88 84 GLN A O 1
ATOM 717 N N . LEU A 1 85 ? -15.372 -2.057 5.723 1.0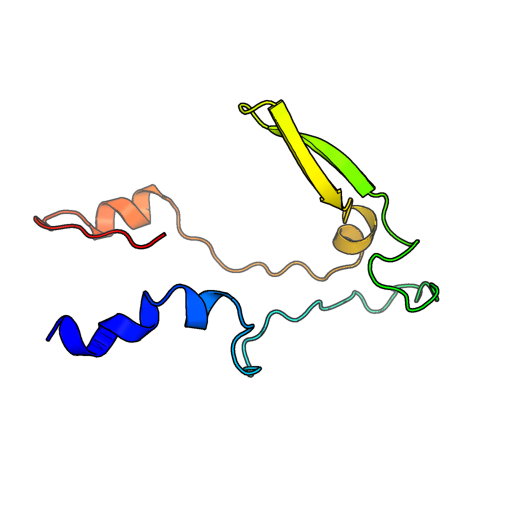0 95.06 85 LEU A N 1
ATOM 718 C CA . LEU A 1 85 ? -14.426 -1.969 6.836 1.00 95.06 85 LEU A CA 1
ATOM 719 C C . LEU A 1 85 ? -15.009 -1.179 8.015 1.00 95.06 85 LEU A C 1
ATOM 721 O O . LEU A 1 85 ? -14.877 -1.615 9.155 1.00 95.06 85 LEU A O 1
ATOM 725 N N . VAL A 1 86 ? -15.675 -0.051 7.751 1.00 95.31 86 VAL A N 1
ATOM 726 C CA . VAL A 1 86 ? -16.293 0.798 8.785 1.00 95.31 86 VAL A CA 1
ATOM 727 C C . VAL A 1 86 ? -17.475 0.095 9.452 1.00 95.31 86 VAL A C 1
ATOM 729 O O . VAL A 1 86 ? -17.596 0.138 10.675 1.00 95.31 86 VAL A O 1
ATOM 732 N N . ASP A 1 87 ? -18.304 -0.614 8.688 1.00 96.12 87 ASP A N 1
ATOM 733 C CA . ASP A 1 87 ? -19.453 -1.352 9.221 1.00 96.12 87 ASP A CA 1
ATOM 734 C C . ASP A 1 87 ? -19.027 -2.421 10.236 1.00 96.12 87 ASP A C 1
ATOM 736 O O . ASP A 1 87 ? -19.679 -2.593 11.266 1.00 96.12 87 ASP A O 1
ATOM 740 N N . LYS A 1 88 ? -17.884 -3.085 10.007 1.00 94.50 88 LYS A N 1
ATOM 741 C CA . LYS A 1 88 ? -17.311 -4.062 10.951 1.00 94.50 88 LYS A CA 1
ATOM 742 C C . LYS A 1 88 ? -16.898 -3.452 12.290 1.00 94.50 88 LYS A C 1
ATOM 744 O O . LYS A 1 88 ? -16.778 -4.176 13.272 1.00 94.50 88 LYS A O 1
ATOM 749 N N . LEU A 1 89 ? -16.660 -2.145 12.332 1.00 95.00 89 LEU A N 1
ATOM 750 C CA . LEU A 1 89 ? -16.263 -1.420 13.537 1.00 95.00 89 LEU A CA 1
ATOM 751 C C . LEU A 1 89 ? -17.470 -0.902 14.336 1.00 95.00 89 LEU A C 1
ATOM 753 O O . LEU A 1 89 ? -17.299 -0.363 15.432 1.00 95.00 89 LEU A O 1
ATOM 757 N N . LYS A 1 90 ? -18.695 -1.056 13.818 1.00 95.12 90 LYS A N 1
ATOM 758 C CA . LYS A 1 90 ? -19.913 -0.573 14.471 1.00 95.12 90 LYS A CA 1
ATOM 759 C C . LYS A 1 90 ? -20.123 -1.262 15.823 1.00 95.12 90 LYS A C 1
ATOM 761 O O . LYS A 1 90 ? -20.122 -2.482 15.925 1.00 95.12 90 LYS A O 1
ATOM 766 N N . GLY A 1 91 ? -20.352 -0.462 16.864 1.00 95.19 91 GLY A N 1
ATOM 767 C CA . GLY A 1 91 ? -20.570 -0.946 18.233 1.00 95.19 91 GLY A CA 1
ATOM 768 C C . GLY A 1 91 ? -19.290 -1.114 19.058 1.00 95.19 91 GLY A C 1
ATOM 769 O O . GLY A 1 91 ? -19.375 -1.215 20.284 1.00 95.19 91 GLY A O 1
ATOM 770 N N . CYS A 1 92 ? -18.110 -1.057 18.432 1.00 96.56 92 CYS A N 1
ATOM 771 C CA . CYS A 1 92 ? -16.844 -0.941 19.148 1.00 96.56 92 CYS A CA 1
ATOM 772 C C . CYS A 1 92 ? -16.733 0.445 19.800 1.00 96.56 92 CYS A C 1
ATOM 774 O O . CYS A 1 92 ? -17.143 1.455 19.229 1.00 96.56 92 CYS A O 1
ATOM 776 N N . LYS A 1 93 ? -16.185 0.493 21.018 1.00 96.12 93 LYS A N 1
ATOM 777 C CA . LYS A 1 93 ? -16.057 1.732 21.810 1.00 96.12 93 LYS A CA 1
ATOM 778 C C . LYS A 1 93 ? -14.626 2.255 21.888 1.00 96.12 93 LYS A C 1
ATOM 780 O O . LYS A 1 93 ? -14.422 3.435 22.147 1.00 96.12 93 LYS A O 1
ATOM 785 N N . LEU A 1 94 ? -13.650 1.374 21.689 1.00 96.50 94 LEU A N 1
ATOM 786 C CA . LEU A 1 94 ? -12.228 1.677 21.762 1.00 96.50 94 LEU A CA 1
ATOM 787 C C . LEU A 1 94 ? -11.572 1.273 20.447 1.00 96.50 94 LEU A C 1
ATOM 789 O O . LEU A 1 94 ? -11.800 0.170 19.949 1.00 96.50 94 LEU A O 1
ATOM 793 N N . PHE A 1 95 ? -10.749 2.168 19.914 1.00 94.69 95 PHE A N 1
ATOM 794 C CA . PHE A 1 95 ? -10.019 1.969 18.672 1.00 94.69 95 PHE A CA 1
ATOM 795 C C . PHE A 1 95 ? -8.549 2.298 18.891 1.00 94.69 95 PHE A C 1
ATOM 797 O O . PHE A 1 95 ? -8.206 3.249 19.593 1.00 94.69 95 PHE A O 1
ATOM 804 N N . THR A 1 96 ? -7.679 1.529 18.254 1.00 93.56 96 THR A N 1
ATOM 805 C CA . THR A 1 96 ? -6.242 1.787 18.225 1.00 93.56 96 THR A CA 1
ATOM 806 C C . THR A 1 96 ? -5.767 1.583 16.798 1.00 93.56 96 THR A C 1
ATOM 808 O O . THR A 1 96 ? -6.109 0.583 16.168 1.00 93.56 96 THR A O 1
ATOM 811 N N . LYS A 1 97 ? -5.008 2.548 16.276 1.00 92.88 97 LYS A N 1
ATOM 812 C CA . LYS A 1 97 ? -4.350 2.458 14.973 1.00 92.88 97 LYS A CA 1
ATOM 813 C C . LYS A 1 97 ? -2.846 2.325 15.201 1.00 92.88 97 LYS A C 1
ATOM 815 O O . LYS A 1 97 ? -2.288 3.048 16.020 1.00 92.88 97 LYS A O 1
ATOM 820 N N . MET A 1 98 ? -2.218 1.447 14.430 1.00 90.50 98 MET A N 1
ATOM 821 C CA . MET A 1 98 ? -0.772 1.412 14.224 1.00 90.50 98 MET A CA 1
ATOM 822 C C . MET A 1 98 ? -0.507 1.883 12.789 1.00 90.50 98 MET A C 1
ATOM 824 O O . MET A 1 98 ? -1.281 1.537 11.892 1.00 90.50 98 MET A O 1
ATOM 828 N N . ASP A 1 99 ? 0.499 2.735 12.601 1.00 85.44 99 ASP A N 1
ATOM 829 C CA . ASP A 1 99 ? 0.942 3.237 11.291 1.00 85.44 99 ASP A CA 1
ATOM 830 C C . ASP A 1 99 ? 2.334 2.690 10.970 1.00 85.44 99 ASP A C 1
ATOM 832 O O . ASP A 1 99 ? 3.138 2.582 11.927 1.00 85.44 99 ASP A O 1
#

pLDDT: mean 86.82, std 12.36, range [48.81, 97.06]

InterPro domains:
  IPR043128 Reverse transcriptase/Diguanylate cyclase domain [G3DSA:3.30.70.270] (77-99)
  IPR043502 DNA/RNA polymerase superfamily [SSF56672] (2-99)
  IPR053134 RNA-directed DNA polymerase homolog [PTHR24559] (4-99)

Mean predicted aligned error: 7.55 Å

Organism: NCBI:txid1036808

Secondary structure (DSSP, 8-state):
-GGGGTTTT-HHHHTSPPPP-TTS---PBPTT-------SSSS-TTS-EEEEE-TTSPEEEEE-THHHHHHBPP----PPPHHHHHHTTTT--------

Radius of gyration: 20.15 Å; Cα contacts (8 Å, |Δi|>4): 50; chains: 1; bounding box: 46×39×52 Å